Protein AF-A0A955L3E2-F1 (afdb_monomer)

Organism: NCBI:txid2099670

In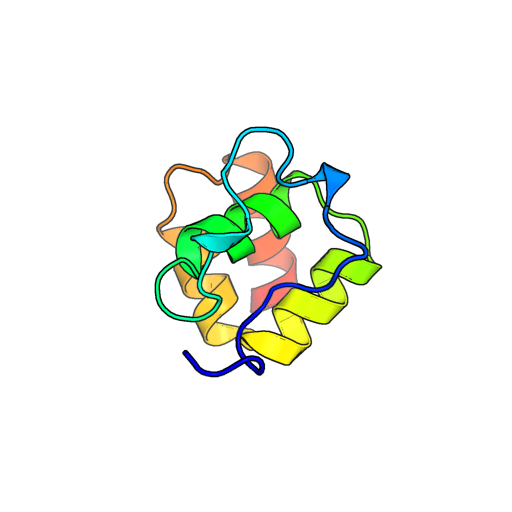terPro domains:
  IPR053830 Domain of unknown function DUF6922 [PF21956] (12-61)

Radius of gyration: 12.55 Å; Cα contacts (8 Å, |Δi|>4): 59; chains: 1; bounding box: 22×34×31 Å

Structure (mmCIF, N/CA/C/O backbone):
data_AF-A0A955L3E2-F1
#
_entry.id   AF-A0A955L3E2-F1
#
loop_
_atom_site.group_PDB
_atom_site.id
_atom_site.type_symbol
_atom_site.label_atom_id
_atom_site.label_alt_id
_atom_site.label_comp_id
_atom_site.label_asym_id
_atom_site.label_entity_id
_atom_site.label_seq_id
_atom_site.pdbx_PDB_ins_code
_atom_site.Cartn_x
_atom_site.Cartn_y
_atom_site.Cartn_z
_atom_site.occupancy
_atom_site.B_iso_or_equiv
_atom_site.auth_seq_id
_atom_site.auth_comp_id
_atom_site.auth_asym_id
_atom_site.auth_atom_id
_atom_site.pdbx_PDB_model_num
ATOM 1 N N . MET A 1 1 ? -3.281 -25.596 -9.579 1.00 36.19 1 MET A N 1
ATOM 2 C CA . MET A 1 1 ? -3.181 -24.157 -9.912 1.00 36.19 1 MET A CA 1
ATOM 3 C C . MET A 1 1 ? -4.575 -23.549 -9.815 1.00 36.19 1 MET A C 1
ATOM 5 O O . MET A 1 1 ? -5.368 -23.716 -10.732 1.00 36.19 1 MET A O 1
ATOM 9 N N . ASN A 1 2 ? -4.913 -22.931 -8.680 1.00 38.75 2 ASN A N 1
ATOM 10 C CA . ASN A 1 2 ? -6.246 -22.366 -8.454 1.00 38.75 2 ASN A CA 1
ATOM 11 C C . ASN A 1 2 ? -6.332 -20.974 -9.090 1.00 38.75 2 ASN A C 1
ATOM 13 O O . ASN A 1 2 ? -5.623 -20.054 -8.695 1.00 38.75 2 ASN A O 1
ATOM 17 N N . GLN A 1 3 ? -7.212 -20.807 -10.079 1.00 45.59 3 GLN A N 1
ATOM 18 C CA . GLN A 1 3 ? -7.381 -19.551 -10.821 1.00 45.59 3 GLN A CA 1
ATOM 19 C C . GLN A 1 3 ? -8.006 -18.400 -9.994 1.00 45.59 3 GLN A C 1
ATOM 21 O O . GLN A 1 3 ? -8.162 -17.292 -10.499 1.00 45.59 3 GLN A O 1
ATOM 26 N N . SER A 1 4 ? -8.326 -18.623 -8.715 1.00 53.28 4 SER A N 1
ATOM 27 C CA . SER A 1 4 ? -8.983 -17.679 -7.794 1.00 53.28 4 SER A CA 1
ATOM 28 C C . SER A 1 4 ? -8.031 -16.749 -7.018 1.00 53.28 4 SER A C 1
ATOM 30 O O . SER A 1 4 ? -8.480 -15.967 -6.173 1.00 53.28 4 SER A O 1
ATOM 32 N N . ASN A 1 5 ? -6.720 -16.837 -7.266 1.00 57.03 5 ASN A N 1
ATOM 33 C CA . ASN A 1 5 ? -5.693 -16.103 -6.513 1.00 57.03 5 ASN A CA 1
ATOM 34 C C . ASN A 1 5 ? -5.001 -14.978 -7.294 1.00 57.03 5 ASN A C 1
ATOM 36 O O . ASN A 1 5 ? -4.123 -14.314 -6.753 1.00 57.03 5 ASN A O 1
ATOM 40 N N . LYS A 1 6 ? -5.401 -14.726 -8.545 1.00 60.62 6 LYS A N 1
ATOM 41 C CA . LYS A 1 6 ? -4.738 -13.715 -9.374 1.00 60.62 6 LYS A CA 1
ATOM 42 C C . LYS A 1 6 ? -5.176 -12.296 -9.011 1.00 60.62 6 LYS A C 1
ATOM 44 O O . LYS A 1 6 ? -6.364 -12.007 -8.861 1.00 60.62 6 LYS A O 1
ATOM 49 N N . THR A 1 7 ? -4.197 -11.400 -8.928 1.00 61.06 7 THR A N 1
ATOM 50 C CA . THR A 1 7 ? -4.408 -9.957 -8.768 1.00 61.06 7 THR A CA 1
ATOM 51 C C . THR A 1 7 ? -5.244 -9.408 -9.937 1.00 61.06 7 THR A C 1
ATOM 53 O O . THR A 1 7 ? -5.044 -9.830 -11.082 1.00 61.06 7 THR A O 1
ATOM 56 N N . PRO A 1 8 ? -6.182 -8.474 -9.695 1.00 67.50 8 PRO A N 1
ATOM 57 C CA . PRO A 1 8 ? -7.057 -7.952 -10.736 1.00 67.50 8 PRO A CA 1
ATOM 58 C C . PRO A 1 8 ? -6.316 -7.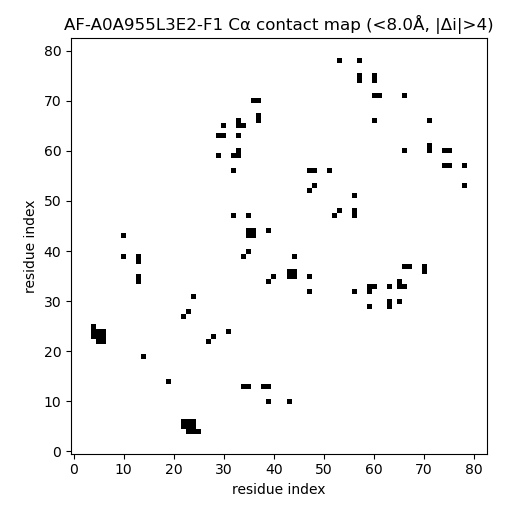376 -11.950 1.00 67.50 8 PRO A C 1
ATOM 60 O O . PRO A 1 8 ? -5.304 -6.681 -11.833 1.00 67.50 8 PRO A O 1
ATOM 63 N N . GLN A 1 9 ? -6.869 -7.626 -13.140 1.00 66.00 9 GLN A N 1
ATOM 64 C CA . GLN A 1 9 ? -6.299 -7.208 -14.430 1.00 66.00 9 GLN A CA 1
ATOM 65 C C . GLN A 1 9 ? -6.181 -5.678 -14.580 1.00 66.00 9 GLN A C 1
ATOM 67 O O . GLN A 1 9 ? -5.385 -5.202 -15.387 1.00 66.00 9 GLN A O 1
ATOM 72 N N . ASN A 1 10 ? -6.928 -4.892 -13.804 1.00 71.19 10 ASN A N 1
ATOM 73 C CA . ASN A 1 10 ? -6.850 -3.429 -13.802 1.00 71.19 10 ASN A CA 1
ATOM 74 C C . ASN A 1 10 ? -5.560 -2.881 -13.163 1.00 71.19 10 ASN A C 1
ATOM 76 O O . ASN A 1 10 ? -5.253 -1.711 -13.356 1.00 71.19 10 ASN A O 1
ATOM 80 N N . PHE A 1 11 ? -4.752 -3.705 -12.484 1.00 81.75 11 PHE A N 1
ATOM 81 C CA . PHE A 1 11 ? -3.487 -3.265 -11.873 1.00 81.75 11 PHE A CA 1
ATOM 82 C C . PHE A 1 11 ? -2.240 -3.632 -12.675 1.00 81.75 11 PHE A C 1
ATOM 84 O O . PHE A 1 11 ? -1.128 -3.442 -12.193 1.00 81.75 11 PHE A O 1
ATOM 91 N N . LYS A 1 12 ? -2.389 -4.121 -13.912 1.00 79.25 12 LYS A N 1
ATOM 92 C CA . LYS A 1 12 ? -1.266 -4.573 -14.755 1.00 79.25 12 LYS A CA 1
ATOM 93 C C . LYS A 1 12 ? -0.108 -3.579 -14.84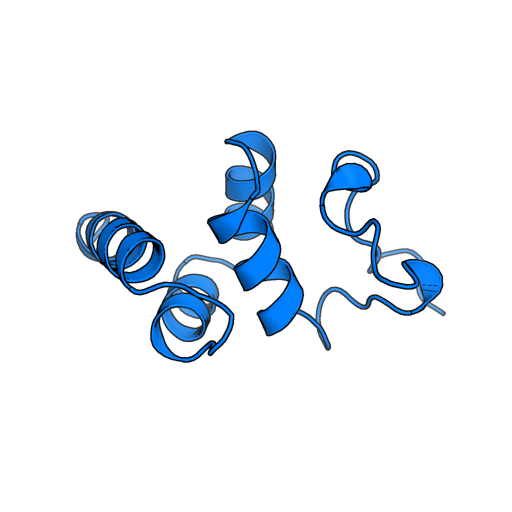0 1.00 79.25 12 LYS A C 1
ATOM 95 O O . LYS A 1 12 ? 1.041 -4.002 -14.806 1.00 79.25 12 LYS A O 1
ATOM 100 N N . GLN A 1 13 ? -0.407 -2.286 -14.944 1.00 85.00 13 GLN A N 1
ATOM 101 C CA . GLN A 1 13 ? 0.606 -1.232 -15.045 1.00 85.00 13 GLN A CA 1
ATOM 102 C C . GLN A 1 13 ? 1.432 -1.068 -13.763 1.00 85.00 13 GLN A C 1
ATOM 104 O O . GLN A 1 13 ? 2.546 -0.570 -13.828 1.00 85.00 13 GLN A O 1
ATOM 109 N N . LEU A 1 14 ? 0.926 -1.498 -12.604 1.00 88.62 14 LEU A N 1
ATOM 110 C CA . LEU A 1 14 ? 1.652 -1.431 -11.332 1.00 88.62 14 LEU A CA 1
ATOM 111 C C . LEU A 1 14 ? 2.676 -2.564 -11.172 1.00 88.62 14 LEU A C 1
ATOM 113 O O . LEU A 1 14 ? 3.502 -2.498 -10.265 1.00 88.62 14 LEU A O 1
ATOM 117 N N . PHE A 1 15 ? 2.636 -3.569 -12.049 1.00 89.06 15 PHE A N 1
ATOM 118 C CA . PHE A 1 15 ? 3.432 -4.799 -11.995 1.00 89.06 15 PHE A CA 1
ATOM 119 C C . PHE A 1 15 ? 4.170 -5.059 -13.314 1.00 89.06 15 PHE A C 1
ATOM 121 O O . PHE A 1 15 ? 4.285 -6.197 -13.760 1.00 89.06 15 PHE A O 1
ATOM 128 N N . TRP A 1 16 ? 4.598 -3.996 -13.994 1.00 85.81 16 TRP A N 1
ATOM 129 C CA . TRP A 1 16 ? 5.251 -4.086 -15.304 1.00 85.81 16 TRP A CA 1
ATOM 130 C C . TRP A 1 16 ? 6.629 -4.768 -15.252 1.00 85.81 16 TRP A C 1
ATOM 132 O O . TRP A 1 16 ? 7.094 -5.279 -16.263 1.00 85.81 16 TRP A O 1
ATOM 142 N N . ASP A 1 17 ? 7.260 -4.771 -14.081 1.00 87.56 17 ASP A N 1
ATOM 143 C CA . ASP A 1 17 ? 8.608 -5.260 -13.785 1.00 87.56 17 ASP A CA 1
ATOM 144 C C . ASP A 1 17 ? 8.642 -6.707 -13.267 1.00 87.56 17 ASP A C 1
ATOM 146 O O . ASP A 1 17 ? 9.716 -7.216 -12.954 1.00 87.56 17 ASP A O 1
ATOM 150 N N . ILE A 1 18 ? 7.489 -7.375 -13.158 1.00 84.81 18 ILE A N 1
ATOM 151 C CA . ILE A 1 18 ? 7.400 -8.737 -12.624 1.00 84.81 18 ILE A CA 1
ATOM 152 C C . ILE A 1 18 ? 6.596 -9.671 -13.528 1.00 84.81 18 ILE A C 1
ATOM 154 O O . ILE A 1 18 ? 5.657 -9.270 -14.220 1.00 84.81 18 ILE A O 1
ATOM 158 N N . ASP A 1 19 ? 6.937 -10.957 -13.463 1.00 79.69 19 ASP A N 1
ATOM 159 C CA . ASP A 1 19 ? 6.137 -12.008 -14.077 1.00 79.69 19 ASP A CA 1
ATOM 160 C C . ASP A 1 19 ? 4.850 -12.229 -13.269 1.00 79.69 19 ASP A C 1
ATOM 162 O O . ASP A 1 19 ? 4.848 -12.796 -12.175 1.00 79.69 19 ASP A O 1
ATOM 166 N N . ARG A 1 20 ? 3.730 -11.754 -13.818 1.00 71.38 20 ARG A N 1
ATOM 167 C CA . ARG A 1 20 ? 2.416 -11.807 -13.165 1.00 71.38 20 ARG A CA 1
ATOM 168 C C . ARG A 1 20 ? 1.885 -13.222 -12.996 1.00 71.38 20 ARG A C 1
ATOM 170 O O . ARG A 1 20 ? 1.039 -13.426 -12.131 1.00 71.38 20 ARG A O 1
ATOM 177 N N . ASP A 1 21 ? 2.323 -14.174 -13.818 1.00 74.25 21 ASP A N 1
ATOM 178 C CA . ASP A 1 21 ? 1.857 -15.556 -13.694 1.00 74.25 21 ASP A CA 1
ATOM 179 C C . ASP A 1 21 ? 2.459 -16.263 -12.478 1.00 74.25 21 ASP A C 1
ATOM 181 O O . ASP A 1 21 ? 1.959 -17.312 -12.070 1.00 74.25 21 ASP A O 1
ATOM 185 N N . ARG A 1 22 ? 3.465 -15.642 -11.853 1.00 80.25 22 ARG A N 1
ATOM 186 C CA . ARG A 1 22 ? 4.093 -16.096 -10.611 1.00 80.25 22 ARG A CA 1
ATOM 187 C C . ARG A 1 22 ? 3.611 -15.335 -9.377 1.00 80.25 22 ARG A C 1
ATOM 189 O O . ARG A 1 22 ? 4.004 -15.710 -8.285 1.00 80.25 22 ARG A O 1
ATOM 196 N N . LEU A 1 23 ? 2.788 -14.295 -9.550 1.00 84.50 23 LEU A N 1
ATOM 197 C CA . LEU A 1 23 ? 2.298 -13.467 -8.452 1.00 84.50 23 LEU A CA 1
ATOM 198 C C . LEU A 1 23 ? 1.108 -14.145 -7.762 1.00 84.50 23 LEU A C 1
ATOM 200 O O . L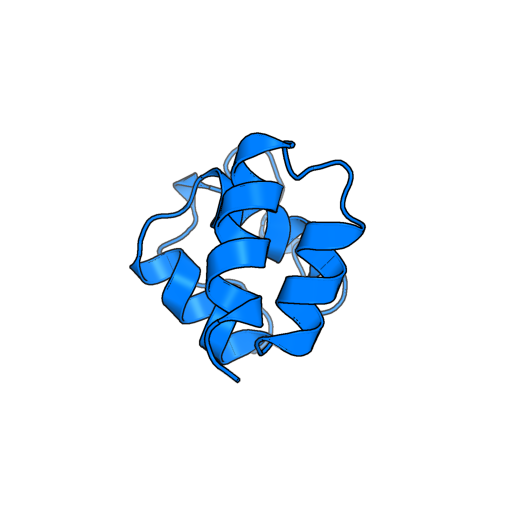EU A 1 23 ? 0.013 -14.214 -8.332 1.00 84.50 23 LEU A O 1
ATOM 204 N N . ASP A 1 24 ? 1.307 -14.593 -6.528 1.00 88.69 24 ASP A N 1
ATOM 205 C CA . ASP A 1 24 ? 0.250 -15.140 -5.683 1.00 88.69 24 ASP A CA 1
ATOM 206 C C . ASP A 1 24 ? -0.205 -14.100 -4.652 1.00 88.69 24 ASP A C 1
ATOM 208 O O . ASP A 1 24 ? 0.592 -13.493 -3.937 1.00 88.69 24 ASP A O 1
ATOM 212 N N . LYS A 1 25 ? -1.520 -13.861 -4.569 1.00 85.75 25 LYS A N 1
ATOM 213 C CA . LYS A 1 25 ? -2.072 -12.830 -3.678 1.00 85.75 25 LYS A CA 1
ATOM 214 C C . LYS A 1 25 ? -1.747 -13.063 -2.199 1.00 85.75 25 LYS A C 1
ATOM 216 O O . LYS A 1 25 ? -1.677 -12.102 -1.439 1.00 85.75 25 LYS A O 1
ATOM 221 N N . ASP A 1 26 ? -1.591 -14.307 -1.767 1.00 88.75 26 ASP A N 1
ATOM 222 C CA . ASP A 1 26 ? -1.410 -14.645 -0.363 1.00 88.75 26 ASP A CA 1
ATOM 223 C C . ASP A 1 26 ? 0.082 -14.678 -0.018 1.00 88.75 26 ASP A C 1
ATOM 225 O O . ASP A 1 26 ? 0.499 -13.984 0.923 1.00 88.75 26 ASP A O 1
ATOM 229 N N . GLU A 1 27 ? 0.882 -15.381 -0.825 1.00 90.50 27 GLU A N 1
ATOM 230 C CA . GLU A 1 27 ? 2.337 -15.498 -0.652 1.00 90.50 27 GLU A CA 1
ATOM 231 C C . GLU A 1 27 ? 3.048 -14.155 -0.876 1.00 90.50 27 GLU A C 1
ATOM 233 O O . GLU A 1 27 ? 3.841 -13.726 -0.035 1.00 90.50 27 GLU A O 1
ATOM 238 N N . ASP A 1 28 ? 2.674 -13.407 -1.919 1.00 92.81 28 ASP A N 1
ATOM 239 C CA . ASP A 1 28 ? 3.282 -12.111 -2.252 1.00 92.81 28 ASP A CA 1
ATOM 240 C C . ASP A 1 28 ? 2.544 -10.919 -1.628 1.00 92.81 28 ASP A C 1
ATOM 242 O O . ASP A 1 28 ? 2.746 -9.760 -2.013 1.00 92.81 28 ASP A O 1
ATOM 246 N N . SER A 1 29 ? 1.678 -11.166 -0.641 1.00 94.50 29 SER A N 1
ATOM 247 C CA . SER A 1 29 ? 0.793 -10.138 -0.080 1.00 94.50 29 SER A CA 1
ATOM 248 C C . SER A 1 29 ? 1.531 -8.884 0.406 1.00 94.50 29 SER A C 1
ATOM 250 O O . SER A 1 29 ? 1.057 -7.773 0.173 1.00 94.50 29 SER A O 1
ATOM 252 N N . MET A 1 30 ? 2.715 -9.017 1.021 1.00 96.56 30 MET A N 1
ATOM 253 C CA . MET A 1 30 ? 3.522 -7.862 1.446 1.00 96.56 30 MET A CA 1
ATOM 254 C C . MET A 1 30 ? 3.926 -6.984 0.259 1.00 96.56 30 MET A C 1
ATOM 256 O O . MET A 1 30 ? 3.780 -5.760 0.318 1.00 96.56 30 MET A O 1
ATOM 260 N N . PHE A 1 31 ? 4.417 -7.595 -0.818 1.00 94.81 31 PHE A N 1
ATOM 261 C CA . PHE A 1 31 ? 4.821 -6.885 -2.024 1.00 94.81 31 PHE A CA 1
ATOM 262 C C . PHE A 1 31 ? 3.616 -6.232 -2.707 1.00 94.81 31 PHE A C 1
ATOM 264 O O . PHE A 1 31 ? 3.667 -5.041 -3.015 1.00 94.81 31 PHE A O 1
ATOM 271 N N . ILE A 1 32 ? 2.514 -6.971 -2.870 1.00 94.81 32 ILE A N 1
ATOM 272 C CA . ILE A 1 32 ? 1.287 -6.483 -3.513 1.00 94.81 32 ILE A CA 1
ATOM 273 C C . ILE A 1 32 ? 0.718 -5.287 -2.756 1.00 94.81 32 ILE A C 1
ATOM 275 O O . ILE A 1 32 ? 0.485 -4.238 -3.356 1.00 94.81 32 ILE A O 1
ATOM 279 N N . ILE A 1 33 ? 0.532 -5.417 -1.439 1.00 97.00 33 ILE A N 1
ATOM 280 C CA . ILE A 1 33 ? 0.042 -4.322 -0.598 1.00 97.00 33 ILE A CA 1
ATOM 281 C C . ILE A 1 33 ? 0.984 -3.125 -0.734 1.00 97.00 33 ILE A C 1
ATOM 283 O O . ILE A 1 33 ? 0.526 -2.032 -1.055 1.00 97.00 33 ILE A O 1
ATOM 287 N N . SER A 1 34 ? 2.298 -3.327 -0.582 1.00 97.50 34 SER A N 1
ATOM 288 C CA . SER A 1 34 ? 3.264 -2.224 -0.669 1.00 97.50 34 SER A CA 1
ATOM 289 C C . SER A 1 34 ? 3.173 -1.489 -2.007 1.00 97.50 34 SER A C 1
ATOM 291 O O . SER A 1 34 ? 3.090 -0.264 -2.052 1.00 97.50 34 SER A O 1
ATOM 293 N N . ARG A 1 35 ? 3.121 -2.241 -3.111 1.00 96.12 35 ARG A N 1
ATOM 294 C CA . ARG A 1 35 ? 3.074 -1.698 -4.469 1.00 96.12 35 ARG A CA 1
ATOM 295 C C . ARG A 1 35 ? 1.807 -0.885 -4.720 1.00 96.12 35 ARG A C 1
ATOM 297 O O . ARG A 1 35 ? 1.886 0.202 -5.294 1.00 96.12 35 ARG A O 1
ATOM 304 N N . LEU A 1 36 ? 0.652 -1.400 -4.301 1.00 95.94 36 LEU A N 1
ATOM 305 C CA . LEU A 1 36 ? -0.637 -0.745 -4.527 1.00 95.94 36 LEU A CA 1
ATOM 306 C C . LEU A 1 36 ? -0.822 0.482 -3.632 1.00 95.94 36 LEU A C 1
ATOM 308 O O . LEU A 1 36 ? -1.418 1.454 -4.081 1.00 95.94 36 LEU A O 1
ATOM 312 N N . LEU A 1 37 ? -0.284 0.477 -2.412 1.00 96.81 37 LEU A N 1
ATOM 313 C CA . LEU A 1 37 ? -0.327 1.646 -1.533 1.00 96.81 37 LEU A CA 1
ATOM 314 C C . LEU A 1 37 ? 0.642 2.761 -1.959 1.00 96.81 37 LEU A C 1
ATOM 316 O O . LEU A 1 37 ? 0.337 3.927 -1.732 1.00 96.81 37 LEU A O 1
ATOM 320 N N . GLU A 1 38 ? 1.785 2.421 -2.565 1.00 96.94 38 GLU A N 1
ATOM 321 C CA . GLU A 1 38 ? 2.771 3.403 -3.051 1.00 96.94 38 GLU A CA 1
ATOM 322 C C . GLU A 1 38 ? 2.406 4.022 -4.401 1.00 96.94 38 GLU A C 1
ATOM 324 O O . GLU A 1 38 ? 2.680 5.193 -4.655 1.00 96.94 38 GLU A O 1
ATOM 329 N N . LYS A 1 39 ? 1.861 3.215 -5.317 1.00 95.06 39 LYS A N 1
ATOM 330 C CA . LYS A 1 39 ? 1.719 3.601 -6.732 1.00 95.06 39 LYS A CA 1
ATOM 331 C C . LYS A 1 39 ? 0.288 3.516 -7.250 1.00 95.06 39 LYS A C 1
ATOM 333 O O . LYS A 1 39 ? 0.017 3.956 -8.365 1.00 95.06 39 LYS A O 1
ATOM 338 N N . GLY A 1 40 ? -0.612 2.910 -6.484 1.00 92.81 40 GLY A N 1
ATOM 339 C CA . GLY A 1 40 ? -1.991 2.699 -6.889 1.00 92.81 40 GLY A CA 1
ATOM 340 C C . GLY A 1 40 ? -2.860 3.943 -6.736 1.00 92.81 40 GLY A C 1
ATOM 341 O O . GLY A 1 40 ? -2.560 4.874 -5.991 1.00 92.81 40 GLY A O 1
ATOM 342 N N . ARG A 1 41 ? -3.982 3.938 -7.456 1.00 93.19 41 ARG A N 1
ATOM 343 C CA . ARG A 1 41 ? -5.067 4.906 -7.281 1.00 93.19 41 ARG A CA 1
ATOM 344 C C . ARG A 1 41 ? -6.103 4.366 -6.290 1.00 93.19 41 ARG A C 1
ATOM 346 O O . ARG A 1 41 ? -5.956 3.291 -5.715 1.00 93.19 41 ARG A O 1
ATOM 353 N N . MET A 1 42 ? -7.175 5.126 -6.091 1.00 92.38 42 MET A N 1
ATOM 354 C CA . MET A 1 42 ? -8.234 4.804 -5.132 1.00 92.38 42 MET A CA 1
ATOM 355 C C . MET A 1 42 ? -8.869 3.417 -5.343 1.00 92.38 42 MET A C 1
ATOM 357 O O . MET A 1 42 ? -9.259 2.762 -4.383 1.00 92.38 42 MET A O 1
ATOM 361 N N . ASP A 1 43 ? -8.973 2.940 -6.581 1.00 92.38 43 ASP A N 1
ATOM 362 C CA . ASP A 1 43 ? -9.465 1.596 -6.901 1.00 92.38 43 ASP A CA 1
ATOM 363 C C . ASP A 1 43 ? -8.514 0.490 -6.410 1.00 92.38 43 ASP A C 1
ATOM 365 O O . ASP A 1 43 ? -8.968 -0.501 -5.835 1.00 92.38 43 ASP A O 1
ATOM 369 N N . ALA A 1 44 ? -7.201 0.689 -6.555 1.00 93.56 44 ALA A N 1
ATOM 370 C CA . ALA A 1 44 ? -6.173 -0.195 -6.009 1.00 93.56 44 ALA A CA 1
ATOM 371 C C . ALA A 1 44 ? -6.216 -0.248 -4.482 1.00 93.56 44 ALA A C 1
ATOM 373 O O . ALA A 1 44 ? -6.207 -1.332 -3.898 1.00 93.56 44 ALA A O 1
ATOM 374 N N . VAL A 1 45 ? -6.350 0.915 -3.842 1.00 93.75 45 VAL A N 1
ATOM 375 C CA . VAL A 1 45 ? -6.526 1.016 -2.390 1.00 93.75 45 VAL A CA 1
ATOM 376 C C . VAL A 1 45 ? -7.768 0.241 -1.950 1.00 93.75 45 VAL A C 1
ATOM 378 O O . VAL A 1 45 ? -7.663 -0.654 -1.116 1.00 93.75 45 VAL A O 1
ATOM 381 N N . LYS A 1 46 ? -8.937 0.510 -2.547 1.00 93.69 46 LYS A N 1
ATOM 382 C CA . LYS A 1 46 ? -10.189 -0.194 -2.213 1.00 93.69 46 LYS A CA 1
ATOM 383 C C . LYS A 1 46 ? -10.049 -1.708 -2.338 1.00 93.69 46 LYS A C 1
ATOM 385 O O . LYS A 1 46 ? -10.555 -2.446 -1.493 1.00 93.69 46 LYS A O 1
ATOM 390 N N . TRP A 1 47 ? -9.351 -2.177 -3.370 1.00 94.50 47 TRP A N 1
ATOM 391 C CA . TRP A 1 47 ? -9.103 -3.601 -3.545 1.00 94.50 47 TRP A CA 1
ATOM 392 C C . TRP A 1 47 ? -8.203 -4.180 -2.447 1.00 94.50 47 TRP A C 1
ATOM 394 O O . TRP A 1 47 ? -8.533 -5.229 -1.896 1.00 94.50 47 TRP A O 1
ATOM 404 N N . VAL A 1 48 ? -7.115 -3.492 -2.082 1.00 95.38 48 VAL A N 1
ATOM 405 C CA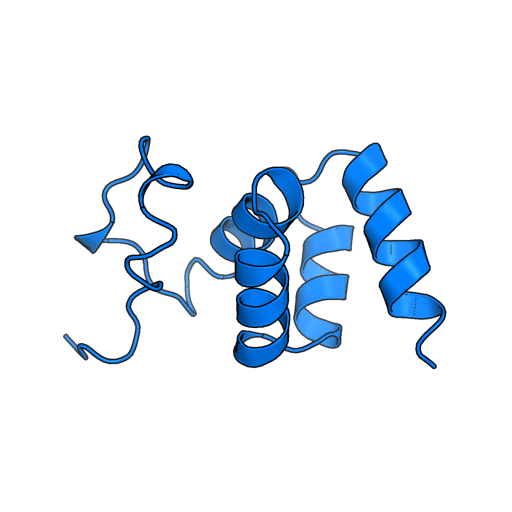 . VAL A 1 48 ? -6.223 -3.900 -0.982 1.00 95.38 48 VAL A CA 1
ATOM 406 C C . VAL A 1 48 ? -6.994 -4.004 0.334 1.00 95.38 48 VAL A C 1
ATOM 408 O O . VAL A 1 48 ? -6.910 -5.033 1.005 1.00 95.38 48 VAL A O 1
ATOM 411 N N . TYR A 1 49 ? -7.804 -2.994 0.660 1.00 95.00 49 TYR A N 1
ATOM 412 C CA . TYR A 1 49 ? -8.659 -2.989 1.852 1.00 95.00 49 TYR A CA 1
ATOM 413 C C . TYR A 1 49 ? -9.638 -4.160 1.872 1.00 95.00 49 TYR A C 1
ATOM 415 O O . TYR A 1 49 ? -9.692 -4.889 2.860 1.00 95.00 49 TYR A O 1
ATOM 423 N N . LYS A 1 50 ? -10.353 -4.396 0.767 1.00 94.44 50 LYS A N 1
ATOM 424 C CA . LYS A 1 50 ? -11.299 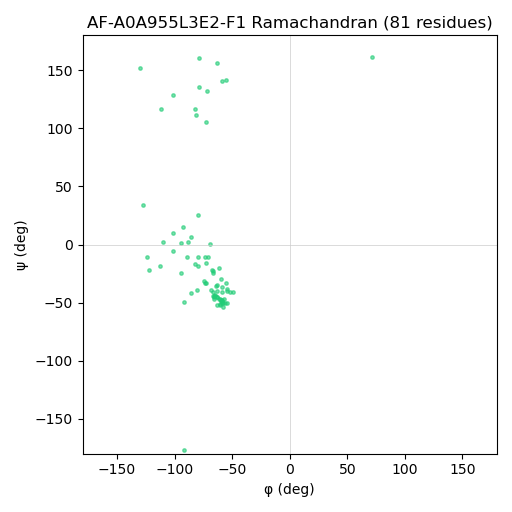-5.514 0.653 1.00 94.44 50 LYS A CA 1
ATOM 425 C C . LYS A 1 50 ? -10.617 -6.884 0.756 1.00 94.44 50 LYS A C 1
ATOM 427 O O . LYS A 1 50 ? -11.221 -7.820 1.265 1.00 94.44 50 LYS A O 1
ATOM 432 N N . THR A 1 51 ? -9.394 -7.009 0.243 1.00 94.31 51 THR A N 1
ATOM 433 C CA . THR A 1 51 ? -8.703 -8.302 0.111 1.00 94.31 51 THR A CA 1
ATOM 434 C C . THR A 1 51 ? -7.961 -8.700 1.382 1.00 94.31 51 THR A C 1
ATOM 436 O O . THR A 1 51 ? -7.995 -9.863 1.768 1.00 94.31 51 THR A O 1
ATOM 439 N N . TYR A 1 52 ? -7.289 -7.752 2.037 1.00 95.38 52 TYR A N 1
ATOM 440 C CA . TYR A 1 52 ? -6.378 -8.053 3.146 1.00 95.38 52 TYR A CA 1
ATOM 441 C C . TYR A 1 52 ? -6.856 -7.532 4.502 1.00 95.38 52 TYR A C 1
ATOM 443 O O . TYR A 1 52 ? -6.385 -8.012 5.534 1.00 95.38 52 TYR A O 1
ATOM 451 N N . GLY A 1 53 ? -7.784 -6.573 4.516 1.00 95.00 53 GLY A N 1
ATOM 452 C CA . GLY A 1 53 ? -8.277 -5.941 5.735 1.00 95.00 53 GLY A CA 1
ATOM 453 C C . GLY A 1 53 ? -7.262 -5.001 6.409 1.00 95.00 53 GLY A C 1
ATOM 454 O O . GLY A 1 53 ? -6.051 -5.083 6.172 1.00 95.00 53 GLY A O 1
ATOM 455 N N . PRO A 1 54 ? -7.739 -4.104 7.290 1.00 94.62 54 PRO A N 1
ATOM 456 C CA . PRO A 1 54 ? -6.930 -3.016 7.844 1.00 94.62 54 PRO A CA 1
ATOM 457 C C . PRO A 1 54 ? -5.754 -3.513 8.695 1.00 94.62 54 PRO A C 1
ATOM 459 O O . PRO A 1 54 ? -4.661 -2.962 8.609 1.00 94.62 54 PRO A O 1
ATOM 462 N N . ASN A 1 55 ? -5.918 -4.605 9.450 1.00 95.06 55 ASN A N 1
ATOM 463 C CA . ASN A 1 55 ? -4.858 -5.134 10.318 1.00 95.06 55 ASN A CA 1
ATOM 464 C C . ASN A 1 55 ? -3.641 -5.645 9.529 1.00 95.06 55 ASN A C 1
ATOM 466 O O . ASN A 1 55 ? -2.497 -5.361 9.890 1.00 95.06 55 ASN A O 1
ATOM 470 N N . LYS A 1 56 ? -3.865 -6.384 8.431 1.00 96.94 56 LYS A N 1
ATOM 471 C CA . LYS A 1 56 ? -2.770 -6.882 7.580 1.00 96.94 56 LYS A CA 1
ATOM 472 C C . LYS A 1 56 ? -2.089 -5.728 6.847 1.00 96.94 56 LYS A C 1
ATOM 474 O O . LYS A 1 56 ? -0.864 -5.706 6.756 1.00 96.94 56 LYS A O 1
ATOM 479 N N . ILE A 1 57 ? -2.871 -4.751 6.390 1.00 97.50 57 ILE A N 1
ATOM 480 C CA . ILE A 1 57 ? -2.367 -3.531 5.751 1.00 97.50 57 ILE A CA 1
ATOM 481 C C . ILE A 1 57 ? -1.482 -2.751 6.720 1.00 97.50 57 ILE A C 1
ATOM 483 O O . ILE A 1 57 ? -0.338 -2.470 6.382 1.00 97.50 57 ILE A O 1
ATOM 487 N N . LEU A 1 58 ? -1.957 -2.481 7.938 1.00 97.12 58 LEU A N 1
ATOM 488 C CA . LEU A 1 58 ? -1.201 -1.764 8.964 1.00 97.12 58 LEU A CA 1
ATOM 489 C C . LEU A 1 58 ? 0.113 -2.480 9.304 1.00 97.12 58 LEU A C 1
ATOM 491 O O . LEU A 1 58 ? 1.158 -1.842 9.433 1.00 97.12 58 LEU A O 1
ATOM 495 N N . LYS A 1 59 ? 0.092 -3.817 9.392 1.00 97.56 59 LYS A N 1
ATOM 496 C CA . LYS A 1 59 ? 1.311 -4.615 9.578 1.00 97.56 59 LYS A CA 1
ATOM 497 C C . LYS A 1 59 ? 2.298 -4.406 8.427 1.00 97.56 59 LYS A C 1
ATOM 499 O O . LYS A 1 59 ? 3.475 -4.167 8.683 1.00 97.56 59 LYS A O 1
ATOM 504 N N . VAL A 1 60 ? 1.847 -4.479 7.174 1.00 98.19 60 VAL A N 1
ATOM 505 C CA . VAL A 1 60 ? 2.716 -4.290 5.998 1.00 98.19 60 VAL A CA 1
ATOM 506 C C . VAL A 1 60 ? 3.244 -2.862 5.916 1.00 98.19 60 VAL A C 1
ATOM 508 O O . VAL A 1 60 ? 4.444 -2.681 5.732 1.00 98.19 60 VAL A O 1
ATOM 511 N N . VAL A 1 61 ? 2.389 -1.861 6.129 1.00 98.12 61 VAL A N 1
ATOM 512 C CA . VAL A 1 61 ? 2.767 -0.442 6.189 1.00 98.12 61 VAL A CA 1
ATOM 513 C C . VAL A 1 61 ? 3.909 -0.230 7.179 1.00 98.12 61 VAL A C 1
ATOM 515 O O . VAL A 1 61 ? 4.848 0.494 6.866 1.00 98.12 61 VAL A O 1
ATOM 518 N N . ASN A 1 62 ? 3.874 -0.907 8.331 1.00 97.31 62 ASN A N 1
ATOM 519 C CA . ASN A 1 62 ? 4.866 -0.745 9.391 1.00 97.31 62 ASN A CA 1
ATOM 520 C C . ASN A 1 62 ? 6.098 -1.656 9.290 1.00 97.31 62 ASN A C 1
ATOM 522 O O . ASN A 1 62 ? 7.085 -1.388 9.971 1.00 97.31 62 ASN A O 1
ATOM 526 N N . THR A 1 63 ? 6.111 -2.668 8.421 1.00 97.69 63 THR A N 1
ATOM 527 C CA . THR A 1 63 ? 7.227 -3.637 8.342 1.00 97.69 63 THR A CA 1
ATOM 528 C C . THR A 1 63 ? 7.887 -3.727 6.973 1.00 97.69 63 THR A C 1
ATOM 530 O O . THR A 1 63 ? 9.041 -4.133 6.884 1.00 97.69 63 THR A O 1
ATOM 533 N N . SER A 1 64 ? 7.198 -3.327 5.904 1.00 97.56 64 SER A N 1
ATOM 534 C CA . SER A 1 64 ? 7.719 -3.469 4.548 1.00 97.56 64 SER A CA 1
ATOM 535 C C . SER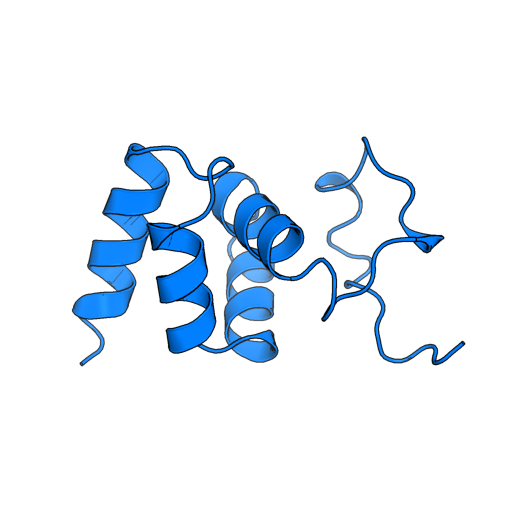 A 1 64 ? 8.857 -2.482 4.277 1.00 97.56 64 SER A C 1
ATOM 537 O O . SER A 1 64 ? 8.682 -1.284 4.528 1.00 97.56 64 SER A O 1
ATOM 539 N N . PRO A 1 65 ? 9.988 -2.934 3.705 1.00 95.81 65 PRO A N 1
ATOM 540 C CA . PRO A 1 65 ? 11.042 -2.042 3.221 1.00 95.81 65 PRO A CA 1
ATOM 541 C C . PRO A 1 65 ? 10.639 -1.315 1.928 1.00 95.81 65 PRO A C 1
ATOM 543 O O . PRO A 1 65 ? 11.241 -0.310 1.570 1.00 95.81 65 PRO A O 1
ATOM 546 N N . ASN A 1 66 ? 9.592 -1.789 1.245 1.00 96.06 66 ASN A N 1
ATOM 547 C CA . ASN A 1 66 ? 9.096 -1.218 -0.008 1.00 96.06 66 ASN A CA 1
ATOM 548 C C . ASN A 1 66 ? 8.104 -0.061 0.210 1.00 96.06 66 ASN A C 1
ATOM 550 O O . ASN A 1 66 ? 7.490 0.396 -0.751 1.00 96.06 66 ASN A O 1
ATOM 554 N N . ILE A 1 67 ? 7.920 0.376 1.462 1.00 97.88 67 ILE A N 1
ATOM 555 C CA . ILE A 1 67 ? 7.069 1.505 1.847 1.00 97.88 67 ILE A CA 1
ATOM 556 C C . ILE A 1 67 ? 7.951 2.648 2.356 1.00 97.88 67 ILE A C 1
ATOM 558 O O . ILE A 1 67 ? 8.615 2.532 3.392 1.00 97.88 67 ILE A O 1
ATOM 562 N N . THR A 1 68 ? 7.909 3.769 1.645 1.00 98.12 68 THR A N 1
ATOM 563 C CA . THR A 1 68 ? 8.567 5.029 1.987 1.00 98.12 68 THR A CA 1
ATOM 564 C C . THR A 1 68 ? 8.015 5.613 3.286 1.00 98.12 68 THR A C 1
ATOM 566 O O . THR A 1 68 ? 6.866 5.378 3.668 1.00 98.12 68 THR A O 1
ATOM 569 N N . SER A 1 69 ? 8.810 6.442 3.967 1.00 97.75 69 SER A N 1
ATOM 570 C CA . SER A 1 69 ? 8.388 7.095 5.216 1.00 97.75 69 SER A CA 1
ATOM 571 C C . SER A 1 69 ? 7.144 7.967 5.035 1.00 97.75 69 SER A C 1
ATOM 573 O O . SER A 1 69 ? 6.280 7.990 5.908 1.00 97.75 69 SER A O 1
ATOM 575 N N . LYS A 1 70 ? 7.015 8.642 3.883 1.00 97.62 70 LYS A N 1
ATOM 576 C CA . LYS A 1 70 ? 5.849 9.473 3.55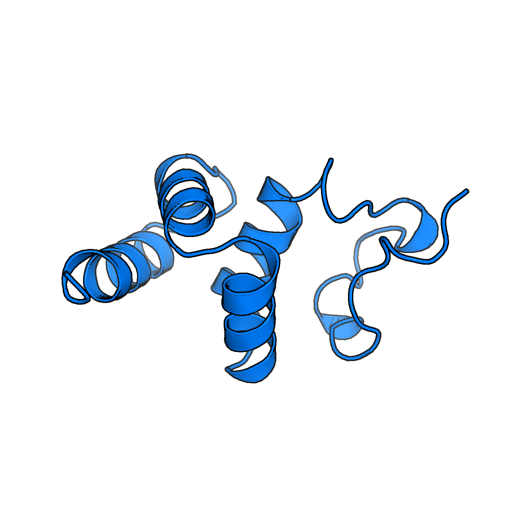5 1.00 97.62 70 LYS A CA 1
ATOM 577 C C . LYS A 1 70 ? 4.577 8.630 3.464 1.00 97.62 70 LYS A C 1
ATOM 579 O O . LYS A 1 70 ? 3.587 8.945 4.120 1.00 97.62 70 LYS A O 1
ATOM 584 N N . THR A 1 71 ? 4.616 7.559 2.676 1.00 97.50 71 THR A N 1
ATOM 585 C CA . THR A 1 71 ? 3.483 6.643 2.504 1.00 97.50 71 THR A CA 1
ATOM 586 C C . THR A 1 71 ? 3.132 5.967 3.828 1.00 97.50 71 THR A C 1
ATOM 588 O O . THR A 1 71 ? 1.959 5.880 4.182 1.00 97.50 71 THR A O 1
ATOM 591 N N . ARG A 1 72 ? 4.138 5.583 4.623 1.00 97.69 72 ARG A N 1
ATOM 592 C CA . ARG A 1 72 ? 3.941 5.030 5.969 1.00 97.69 72 ARG A CA 1
ATOM 593 C C . ARG A 1 72 ? 3.201 5.977 6.898 1.00 97.69 72 ARG A C 1
ATOM 595 O O . ARG A 1 72 ? 2.231 5.574 7.528 1.00 97.69 72 ARG A O 1
ATOM 602 N N . TYR A 1 73 ? 3.662 7.223 6.975 1.00 97.25 73 TYR A N 1
ATOM 603 C CA . TYR A 1 73 ? 3.046 8.244 7.813 1.00 97.25 73 TYR A CA 1
ATOM 604 C C . TYR A 1 73 ? 1.586 8.476 7.416 1.00 97.25 73 TYR A C 1
ATOM 606 O O . TYR A 1 73 ? 0.705 8.417 8.269 1.00 97.25 73 TYR A O 1
ATOM 614 N N . PHE A 1 74 ? 1.329 8.649 6.116 1.00 96.25 74 PHE A N 1
ATOM 615 C CA . PHE A 1 74 ? -0.022 8.824 5.587 1.00 96.25 74 PHE A CA 1
ATOM 616 C C . PHE A 1 74 ? -0.948 7.660 5.967 1.00 96.25 74 PHE A C 1
ATOM 618 O O . PHE A 1 74 ? -2.028 7.886 6.504 1.00 96.25 74 PHE A O 1
ATOM 625 N N . TRP A 1 75 ? -0.528 6.414 5.732 1.00 96.19 75 TRP A N 1
ATOM 626 C CA . TRP A 1 75 ? -1.381 5.259 6.016 1.00 96.19 75 TRP A CA 1
ATOM 627 C C . TRP A 1 75 ? -1.543 4.974 7.501 1.00 96.19 75 TRP A C 1
ATOM 629 O O . TRP A 1 75 ? -2.618 4.533 7.887 1.00 96.19 75 TRP A O 1
ATOM 639 N N . ASN A 1 76 ? -0.532 5.235 8.333 1.00 95.62 76 ASN A N 1
ATOM 640 C CA . ASN A 1 76 ? -0.704 5.146 9.780 1.00 95.62 76 ASN A CA 1
ATOM 641 C C . ASN A 1 76 ? -1.764 6.139 10.251 1.00 95.62 76 ASN A C 1
ATOM 643 O O . ASN A 1 76 ? -2.668 5.710 10.950 1.00 95.62 76 ASN A O 1
ATOM 647 N N . LEU A 1 77 ? -1.719 7.399 9.798 1.00 95.25 77 LEU A N 1
ATOM 648 C CA . LEU A 1 77 ? -2.740 8.393 10.136 1.00 95.25 77 LEU A CA 1
ATOM 649 C C . LEU A 1 77 ? -4.150 7.896 9.776 1.00 95.25 77 LEU A C 1
ATOM 651 O O . LEU A 1 77 ? -5.020 7.878 10.633 1.00 95.25 77 LEU A O 1
ATOM 655 N N . ILE A 1 78 ? -4.352 7.417 8.545 1.00 93.00 78 ILE A N 1
ATOM 656 C CA . ILE A 1 78 ? -5.664 6.928 8.086 1.00 93.00 78 ILE A CA 1
ATOM 657 C C . ILE A 1 78 ? -6.126 5.675 8.850 1.00 93.00 78 ILE A C 1
ATOM 659 O O . ILE A 1 78 ? -7.279 5.581 9.247 1.00 93.00 78 ILE A O 1
ATOM 663 N N . LEU A 1 79 ? -5.242 4.699 9.068 1.00 90.44 79 LEU A N 1
ATOM 664 C CA . LEU A 1 79 ? -5.609 3.399 9.646 1.00 90.44 79 LEU A CA 1
ATOM 665 C C . LEU A 1 79 ? -5.767 3.415 11.171 1.00 90.44 79 LEU A C 1
ATOM 667 O O . LEU A 1 79 ? -6.324 2.466 11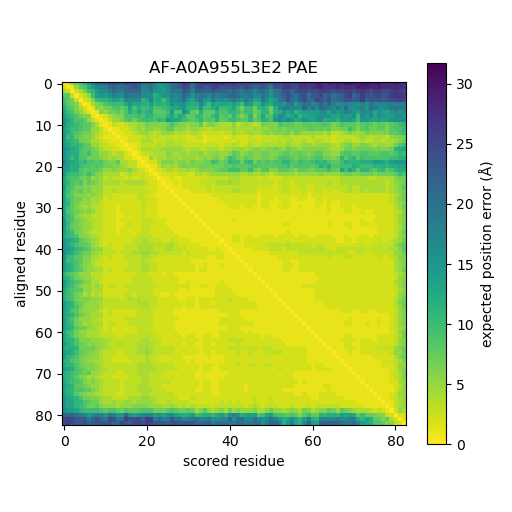.728 1.00 90.44 79 LEU A O 1
ATOM 671 N N . THR A 1 80 ? -5.219 4.417 11.860 1.00 86.44 80 THR A N 1
ATOM 672 C CA . THR A 1 80 ? -5.353 4.542 13.319 1.00 86.44 80 THR A CA 1
ATOM 673 C C . THR A 1 80 ? -6.504 5.437 13.748 1.00 86.44 80 THR A C 1
ATOM 675 O O . THR A 1 80 ? -6.975 5.256 14.866 1.00 86.44 80 THR A O 1
ATOM 678 N N . ASP A 1 81 ? -6.933 6.369 12.893 1.00 68.88 81 ASP A N 1
ATOM 679 C CA . ASP A 1 81 ? -8.024 7.318 13.173 1.00 68.88 81 ASP A CA 1
ATOM 680 C C . ASP A 1 81 ? -9.421 6.705 12.918 1.00 68.88 81 ASP A C 1
ATOM 682 O O . ASP A 1 81 ? -10.418 7.174 13.446 1.00 68.88 81 ASP A O 1
ATOM 686 N N . ASP A 1 82 ? -9.493 5.589 12.181 1.00 55.66 82 ASP A N 1
ATOM 687 C CA . ASP A 1 82 ? -10.715 4.798 11.933 1.00 55.66 82 ASP A CA 1
ATOM 688 C C . ASP A 1 82 ? -11.099 3.849 13.111 1.00 55.66 82 ASP A C 1
ATOM 690 O O . ASP A 1 82 ? -11.728 2.807 12.894 1.00 55.66 82 ASP A O 1
ATOM 694 N N . ARG A 1 83 ? -10.694 4.150 14.358 1.00 50.16 83 ARG A N 1
ATOM 695 C CA . ARG A 1 83 ? -11.018 3.353 15.566 1.00 50.16 83 ARG A CA 1
ATOM 696 C C . ARG A 1 83 ? -12.020 4.023 16.492 1.00 50.16 83 ARG A C 1
ATOM 698 O O . ARG A 1 83 ? -11.836 5.219 16.789 1.00 50.16 83 ARG A O 1
#

Nearest PDB structures (foldseek):
  2oz9-assembly1_R  TM=3.880E-01  e=5.719E+00  Escherichia coli
  3ssx-assembly1_N  TM=3.550E-01  e=6.063E+00  Escherichia coli K-12
  1tro-assembly1_C  TM=3.803E-01  e=7.224E+00  Escherichia coli str. K-12 substr. W3110

Foldseek 3Di:
DDPVFADDPVCCVLQVPDDRVPDGCVVCVLVLLLSCLVPNDPVSVVCNCVPQNLVSSLVSLVPPPSHDPVSSVVSCVVSVVVD

Solvent-accessible surface area (backbone atoms only — not comparable to full-atom values): 5116 Å² total; per-residue (Å²): 135,76,86,87,43,63,72,66,80,90,50,51,83,80,47,75,91,52,70,66,92,75,51,39,54,74,85,40,33,60,60,53,50,33,46,30,70,74,71,43,56,72,69,43,42,53,48,46,46,76,72,58,35,68,70,54,47,53,50,37,50,75,66,42,88,75,44,53,70,66,57,31,53,55,48,49,55,58,70,61,67,77,112

Mean predicted aligned error: 5.33 Å

Sequence (83 aa):
MNQSNKTPQNFKQLFWDIDRDRLDKDEDSMFIISRLLEKGRMDAVKWVYKTYGPNKILKVVNTSPNITSKTRYFWNLILTDDR

Secondary structure (DSSP, 8-state):
--GGGPPPGGGGGGGTTS-GGG--TTTTHHHHHHHHHHH--HHHHHHHHHHHHHHHHHHHHHH-TTS-HHHHHHHHHHHHH--

pLDDT: mean 86.97, std 14.92, range [36.19, 98.19]